Protein AF-A0A2D4PAH5-F1 (afdb_monomer_lite)

Foldseek 3Di:
DPDLPLQLEAFEFQEAEDVVVCVVVVHDGDVVRVVVSVVVCVVNVHDYQHYQRFEPVNRVVSVVRHPYYHDHADADPVVRDGDHHYDPVPPPPDDPDPPDDDDPDPPVPPPPPPPDDDDDDDDDDDDD

Structure (mmCIF, N/CA/C/O backbone):
data_AF-A0A2D4PAH5-F1
#
_entry.id   AF-A0A2D4PAH5-F1
#
loop_
_atom_site.group_PDB
_atom_site.id
_atom_site.type_symbol
_atom_site.label_atom_id
_atom_site.label_alt_id
_atom_site.label_comp_id
_atom_site.label_asym_id
_atom_site.label_entity_id
_atom_site.label_seq_id
_atom_site.pdbx_PDB_ins_code
_atom_site.Cartn_x
_atom_site.Cartn_y
_atom_site.Cartn_z
_atom_site.occupancy
_atom_site.B_iso_or_equiv
_atom_site.auth_seq_id
_atom_site.auth_comp_id
_atom_site.auth_asym_id
_atom_site.auth_atom_id
_atom_site.pdbx_PDB_model_num
ATOM 1 N N . ALA A 1 1 ? -4.911 18.142 21.471 1.00 36.69 1 ALA A N 1
ATOM 2 C CA . ALA A 1 1 ? -4.510 16.725 21.428 1.00 36.69 1 ALA A CA 1
ATOM 3 C C . ALA A 1 1 ? -5.600 15.978 20.677 1.00 36.69 1 ALA A C 1
ATOM 5 O O . ALA A 1 1 ? -6.671 15.781 21.236 1.00 36.69 1 ALA A O 1
ATOM 6 N N . TYR A 1 2 ? -5.398 15.703 19.388 1.00 44.34 2 TYR A N 1
ATOM 7 C CA . TYR A 1 2 ? -6.321 14.850 18.642 1.00 44.34 2 TYR A CA 1
ATOM 8 C C . TYR A 1 2 ? -6.101 13.425 19.143 1.00 44.34 2 TYR A C 1
ATOM 10 O O . TYR A 1 2 ? -4.960 12.982 19.246 1.00 44.34 2 TYR A O 1
ATOM 18 N N . GLY A 1 3 ? -7.175 12.792 19.611 1.00 45.00 3 GLY A N 1
ATOM 19 C CA . GLY A 1 3 ? -7.112 11.501 20.276 1.00 45.00 3 GLY A CA 1
ATOM 20 C C . GLY A 1 3 ? -6.498 10.466 19.349 1.00 45.00 3 GLY A C 1
ATOM 21 O O . GLY A 1 3 ? -7.008 10.238 18.258 1.00 45.00 3 GLY A O 1
ATOM 22 N N . ASN A 1 4 ? -5.414 9.841 19.795 1.00 56.28 4 ASN A N 1
ATOM 23 C CA . ASN A 1 4 ? -4.856 8.669 19.146 1.00 56.28 4 ASN A CA 1
ATOM 24 C C . ASN A 1 4 ? -5.742 7.469 19.507 1.00 56.28 4 ASN A C 1
ATOM 26 O O . ASN A 1 4 ? -5.345 6.602 20.286 1.00 56.28 4 ASN A O 1
ATOM 30 N N . SER A 1 5 ? -6.982 7.450 19.008 1.00 49.84 5 SER A N 1
ATOM 31 C CA . SER A 1 5 ? -7.665 6.177 18.824 1.00 49.84 5 SER A CA 1
ATOM 32 C C . SER A 1 5 ? -6.770 5.402 17.871 1.00 49.84 5 SER A C 1
ATOM 34 O O . SER A 1 5 ? -6.575 5.823 16.732 1.00 49.84 5 SER A O 1
ATOM 36 N N . SER A 1 6 ? -6.155 4.321 18.349 1.00 57.78 6 SER A N 1
ATOM 37 C CA . SER A 1 6 ? -5.471 3.358 17.491 1.00 57.78 6 SER A CA 1
ATOM 38 C C . SER A 1 6 ? -6.533 2.701 16.608 1.00 57.78 6 SER A C 1
ATOM 40 O O . SER A 1 6 ? -6.969 1.584 16.876 1.00 57.78 6 SER A O 1
ATOM 42 N N . SER A 1 7 ? -7.042 3.444 15.625 1.00 57.12 7 SER A N 1
ATOM 43 C CA . SER A 1 7 ? -7.897 2.890 14.588 1.00 57.12 7 SER A CA 1
ATOM 44 C C . SER A 1 7 ? -7.058 1.816 13.929 1.00 57.12 7 SER A C 1
ATOM 46 O O . SER A 1 7 ? -5.893 2.061 13.603 1.00 57.12 7 SER A O 1
ATOM 48 N N . THR A 1 8 ? -7.601 0.612 13.816 1.00 87.75 8 THR A N 1
ATOM 49 C CA . THR A 1 8 ? -6.885 -0.504 13.215 1.00 87.75 8 THR A CA 1
ATOM 50 C C . THR A 1 8 ? -6.696 -0.184 11.736 1.00 87.75 8 THR A C 1
ATOM 52 O O . THR A 1 8 ? -7.580 -0.368 10.905 1.00 87.75 8 THR A O 1
ATOM 55 N N . ALA A 1 9 ? -5.554 0.412 11.411 1.00 94.81 9 ALA A N 1
ATOM 56 C CA . ALA A 1 9 ? -5.232 0.843 10.067 1.00 94.81 9 ALA A CA 1
ATOM 57 C C . ALA A 1 9 ? -4.251 -0.132 9.421 1.00 94.81 9 ALA A C 1
ATOM 59 O O . ALA A 1 9 ? -3.289 -0.574 10.052 1.00 94.81 9 ALA A O 1
ATOM 60 N N . ALA A 1 10 ? -4.478 -0.438 8.148 1.00 97.12 10 ALA A N 1
ATOM 61 C CA . ALA A 1 10 ? -3.519 -1.133 7.304 1.00 97.12 10 ALA A CA 1
ATOM 62 C C . ALA A 1 10 ? -2.988 -0.163 6.245 1.00 97.12 10 ALA A C 1
ATOM 64 O O . ALA A 1 10 ? -3.759 0.392 5.462 1.00 97.12 10 ALA A O 1
ATOM 65 N N . VAL A 1 11 ? -1.670 0.028 6.207 1.00 98.25 11 VAL A N 1
ATOM 66 C CA . VAL A 1 11 ? -1.004 0.906 5.237 1.00 98.25 11 VAL A CA 1
ATOM 67 C C . VAL A 1 11 ? -0.065 0.069 4.378 1.00 98.25 11 VAL A C 1
ATOM 69 O O . VAL A 1 11 ? 0.817 -0.608 4.902 1.00 98.25 11 VAL A O 1
ATOM 72 N N . ILE A 1 12 ? -0.279 0.077 3.064 1.00 98.38 12 ILE A N 1
ATOM 73 C CA . ILE A 1 12 ? 0.475 -0.720 2.094 1.00 98.38 12 ILE A CA 1
ATOM 74 C C . ILE A 1 12 ? 1.104 0.225 1.072 1.00 98.38 12 ILE A C 1
ATOM 76 O O . ILE A 1 12 ? 0.390 1.027 0.472 1.00 98.38 12 ILE A O 1
ATOM 80 N N . GLY A 1 13 ? 2.410 0.106 0.835 1.00 97.88 13 GLY A N 1
ATOM 81 C CA . GLY A 1 13 ? 3.152 1.008 -0.050 1.00 97.88 13 GLY A CA 1
ATOM 82 C C . GLY A 1 13 ? 4.188 0.309 -0.915 1.00 97.88 13 GLY A C 1
ATOM 83 O O . GLY A 1 13 ? 4.894 -0.572 -0.441 1.00 97.88 13 GLY A O 1
ATOM 84 N N . ASN A 1 14 ? 4.300 0.707 -2.181 1.00 97.38 14 ASN A N 1
ATOM 85 C CA . ASN A 1 14 ? 5.349 0.280 -3.116 1.00 97.38 14 ASN A CA 1
ATOM 86 C C . ASN A 1 14 ? 5.761 -1.214 -2.997 1.00 97.38 14 ASN A C 1
ATOM 88 O O . ASN A 1 14 ? 6.910 -1.523 -2.661 1.00 97.38 14 ASN A O 1
ATOM 92 N N . PRO A 1 15 ? 4.847 -2.178 -3.223 1.00 96.94 15 PRO A N 1
ATOM 93 C CA . PRO A 1 15 ? 5.196 -3.592 -3.164 1.00 96.94 15 PRO A CA 1
ATOM 94 C C . PRO A 1 15 ? 6.281 -3.937 -4.187 1.00 96.94 15 PRO A C 1
ATOM 96 O O . PRO A 1 15 ? 6.238 -3.506 -5.341 1.00 96.94 15 PRO A O 1
ATOM 99 N N . LYS A 1 16 ? 7.268 -4.738 -3.779 1.00 95.56 16 LYS A N 1
ATOM 100 C CA . LYS A 1 16 ? 8.414 -5.063 -4.633 1.00 95.56 16 LYS A CA 1
ATOM 101 C C . LYS A 1 16 ? 8.030 -6.105 -5.674 1.00 95.56 16 LYS A C 1
ATOM 103 O O . LYS A 1 16 ? 7.678 -7.232 -5.331 1.00 95.56 16 LYS A O 1
ATOM 108 N N . LEU A 1 17 ? 8.188 -5.754 -6.946 1.00 94.00 17 LEU A N 1
ATOM 109 C CA . LEU A 1 17 ? 7.883 -6.634 -8.071 1.00 94.00 17 LEU A CA 1
ATOM 110 C C . LEU A 1 17 ? 9.153 -7.120 -8.783 1.00 94.00 17 LEU A C 1
ATOM 112 O O . LEU A 1 17 ? 10.158 -6.405 -8.813 1.00 94.00 17 LEU A O 1
ATOM 116 N N . PRO A 1 18 ? 9.128 -8.323 -9.386 1.00 93.38 18 PRO A N 1
ATOM 117 C CA . PRO A 1 18 ? 10.194 -8.774 -10.273 1.00 93.38 18 PRO A CA 1
ATOM 118 C C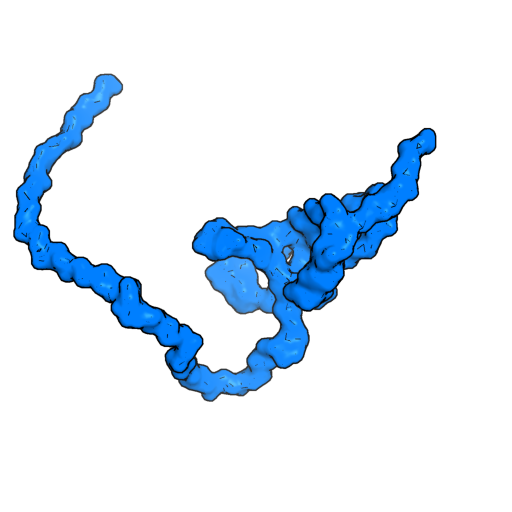 . PRO A 1 18 ? 10.309 -7.865 -11.502 1.00 93.38 18 PRO A C 1
ATOM 120 O O . PRO A 1 18 ? 9.290 -7.463 -12.066 1.00 93.38 18 PRO A O 1
ATOM 123 N N . SER A 1 19 ? 11.534 -7.621 -11.982 1.00 92.50 19 SER A N 1
ATOM 124 C CA . SER A 1 19 ? 11.782 -6.781 -13.166 1.00 92.50 19 SER A CA 1
ATOM 125 C C . SER A 1 19 ? 10.993 -7.243 -14.393 1.00 92.50 19 SER A C 1
ATOM 127 O O . SER A 1 19 ? 10.414 -6.424 -15.087 1.00 92.50 19 SER A O 1
ATOM 129 N N . SER A 1 20 ? 10.845 -8.557 -14.592 1.00 92.25 20 SER A N 1
ATOM 130 C CA . SER A 1 20 ? 10.062 -9.109 -15.705 1.00 92.25 20 SER A CA 1
ATOM 131 C C . SER A 1 20 ? 8.582 -8.709 -15.686 1.00 92.25 20 SER A C 1
ATOM 133 O O . SER A 1 20 ? 7.964 -8.596 -16.744 1.00 92.25 20 SER A O 1
ATOM 135 N N . VAL A 1 21 ? 7.996 -8.506 -14.501 1.00 91.06 21 VAL A N 1
ATOM 136 C CA . VAL A 1 21 ? 6.625 -7.999 -14.355 1.00 91.06 21 VAL A CA 1
ATOM 137 C C . VAL A 1 21 ? 6.607 -6.502 -14.644 1.00 91.06 21 VAL A C 1
ATOM 139 O O . VAL A 1 21 ? 5.771 -6.060 -15.424 1.00 91.06 21 VAL A O 1
ATOM 142 N N . MET A 1 22 ? 7.552 -5.747 -14.081 1.00 92.94 22 MET A N 1
ATOM 143 C CA . MET A 1 22 ? 7.673 -4.303 -14.319 1.00 92.94 22 MET A CA 1
ATOM 144 C C . MET A 1 22 ? 7.791 -3.992 -15.814 1.00 92.94 22 MET A C 1
ATOM 146 O O . MET A 1 22 ? 7.003 -3.210 -16.337 1.00 92.94 22 MET A O 1
ATOM 150 N N . ASP A 1 23 ? 8.675 -4.695 -16.524 1.00 93.38 23 ASP A N 1
ATOM 151 C CA . ASP A 1 23 ? 8.901 -4.517 -17.960 1.00 93.38 23 ASP A CA 1
ATOM 152 C C . ASP A 1 23 ? 7.657 -4.879 -18.782 1.00 93.38 23 ASP A C 1
ATOM 154 O O . ASP A 1 23 ? 7.262 -4.145 -19.686 1.00 93.38 23 ASP A O 1
ATOM 158 N N . ARG A 1 24 ? 6.991 -5.996 -18.454 1.00 92.50 24 ARG A N 1
ATOM 159 C CA . ARG A 1 24 ? 5.799 -6.467 -19.180 1.00 92.50 24 ARG A CA 1
ATOM 160 C C . ARG A 1 24 ? 4.637 -5.478 -19.114 1.00 92.50 24 ARG A C 1
ATOM 162 O O . ARG A 1 24 ? 3.873 -5.384 -20.073 1.00 92.50 24 ARG A O 1
ATOM 169 N N . TRP A 1 25 ? 4.481 -4.801 -17.982 1.00 90.88 25 TRP A N 1
ATOM 170 C CA . TRP A 1 25 ? 3.422 -3.816 -17.757 1.00 90.88 25 TRP A CA 1
ATOM 171 C C . TRP A 1 25 ? 3.899 -2.373 -17.967 1.00 90.88 25 TRP A C 1
ATOM 173 O O . TRP A 1 25 ? 3.111 -1.451 -17.774 1.00 90.88 25 TRP A O 1
ATOM 183 N N . LEU A 1 26 ? 5.155 -2.182 -18.397 1.00 93.38 26 LEU A N 1
ATOM 184 C CA . LEU A 1 26 ? 5.810 -0.881 -18.574 1.00 93.38 26 LEU A CA 1
ATOM 185 C C . LEU A 1 26 ? 5.718 0.004 -17.319 1.00 93.38 26 LEU A C 1
ATOM 187 O O . LEU A 1 26 ? 5.602 1.227 -17.403 1.00 93.38 26 LEU A O 1
ATOM 191 N N . TRP A 1 27 ? 5.750 -0.620 -16.142 1.00 92.69 27 TRP A N 1
ATOM 192 C CA . TRP A 1 27 ? 5.743 0.080 -14.866 1.00 92.69 27 TRP A CA 1
ATOM 193 C C . TRP A 1 27 ? 7.158 0.473 -14.455 1.00 92.69 27 TRP A C 1
ATOM 195 O O . TRP A 1 27 ? 8.107 -0.295 -14.596 1.00 92.69 27 TRP A O 1
ATOM 205 N N . GLY A 1 28 ? 7.282 1.679 -13.902 1.00 91.25 28 GLY A N 1
ATOM 206 C CA . GLY A 1 28 ? 8.497 2.159 -13.252 1.00 91.25 28 GLY A CA 1
ATOM 207 C C . GLY A 1 28 ? 8.458 1.958 -11.732 1.00 91.25 28 GLY A C 1
ATOM 208 O O . GLY A 1 28 ? 7.380 1.733 -11.166 1.00 91.25 28 GLY A O 1
ATOM 209 N N . PRO A 1 29 ? 9.619 2.043 -11.054 1.00 88.12 29 PRO A N 1
ATOM 210 C CA . PRO A 1 29 ? 9.659 2.094 -9.595 1.00 88.12 29 PRO A CA 1
ATOM 211 C C . PRO A 1 29 ? 8.818 3.271 -9.085 1.00 88.12 29 PRO A C 1
ATOM 213 O O . PRO A 1 29 ? 8.765 4.319 -9.727 1.00 88.12 29 PRO A O 1
ATOM 216 N N . MET A 1 30 ? 8.184 3.106 -7.923 1.00 94.12 30 MET A N 1
ATOM 217 C CA . MET A 1 30 ? 7.288 4.111 -7.350 1.00 94.12 30 MET A CA 1
ATOM 218 C C . MET A 1 30 ? 7.746 4.515 -5.935 1.00 94.12 30 MET A C 1
ATOM 220 O O . MET A 1 30 ? 7.057 4.222 -4.960 1.00 94.12 30 MET A O 1
ATOM 224 N N . PRO A 1 31 ? 8.923 5.163 -5.795 1.00 95.50 31 PRO A N 1
ATOM 225 C CA . PRO A 1 31 ? 9.496 5.494 -4.486 1.00 95.50 31 PRO A CA 1
ATOM 226 C C . PRO A 1 31 ? 8.612 6.453 -3.680 1.00 95.50 31 PRO A C 1
ATOM 228 O O . PRO A 1 31 ? 8.481 6.293 -2.473 1.00 95.50 31 PRO A O 1
ATOM 231 N N . SER A 1 32 ? 7.920 7.379 -4.350 1.00 97.69 32 SER A N 1
ATOM 232 C CA . SER A 1 32 ? 6.989 8.310 -3.704 1.00 97.69 32 SER A CA 1
ATOM 233 C C . SER A 1 32 ? 5.842 7.603 -2.976 1.00 97.69 32 SER A C 1
ATOM 235 O O . SER A 1 32 ? 5.360 8.098 -1.966 1.00 97.69 32 SER A O 1
ATOM 237 N N . ALA A 1 33 ? 5.416 6.431 -3.455 1.00 97.69 33 ALA A N 1
ATOM 238 C CA . ALA A 1 33 ? 4.384 5.643 -2.787 1.00 97.69 33 ALA A CA 1
ATOM 239 C C . ALA A 1 33 ? 4.905 4.939 -1.527 1.00 97.69 33 ALA A C 1
ATOM 241 O O . ALA A 1 33 ? 4.148 4.680 -0.595 1.00 97.69 33 ALA A O 1
ATOM 242 N N . GLU A 1 34 ? 6.200 4.622 -1.488 1.00 97.25 34 GLU A N 1
ATOM 243 C CA . GLU A 1 34 ? 6.842 4.120 -0.276 1.00 97.25 34 GLU A CA 1
ATOM 244 C C . GLU A 1 34 ? 6.947 5.230 0.775 1.00 97.25 34 GLU A C 1
ATOM 246 O O . GLU A 1 34 ? 6.592 5.018 1.932 1.00 97.25 34 GLU A O 1
ATOM 251 N N . GLU A 1 35 ? 7.359 6.429 0.354 1.00 98.25 35 GLU A N 1
ATOM 252 C CA . GLU A 1 35 ? 7.416 7.626 1.202 1.00 98.25 35 GLU A CA 1
ATOM 253 C C . GLU A 1 35 ? 6.035 7.989 1.773 1.00 98.25 35 GLU A C 1
ATOM 255 O O . GLU A 1 35 ? 5.908 8.221 2.977 1.00 98.25 35 GLU A O 1
ATOM 260 N N . GLU A 1 36 ? 4.989 7.974 0.939 1.00 98.38 36 GLU A N 1
ATOM 261 C CA . GLU A 1 36 ? 3.603 8.198 1.366 1.00 98.38 36 GLU A CA 1
ATOM 262 C C . GLU A 1 36 ? 3.156 7.163 2.401 1.00 98.38 36 GLU A C 1
ATOM 264 O O . GLU A 1 36 ? 2.633 7.531 3.453 1.00 98.38 36 GLU A O 1
ATOM 269 N N . ALA A 1 37 ? 3.407 5.875 2.150 1.00 98.00 37 ALA A N 1
ATOM 270 C CA . ALA A 1 37 ? 3.032 4.818 3.081 1.00 98.00 37 ALA A CA 1
ATOM 271 C C . ALA A 1 37 ? 3.711 4.984 4.446 1.00 98.00 37 ALA A C 1
ATOM 273 O O . ALA A 1 37 ? 3.052 4.818 5.473 1.00 98.00 37 ALA A O 1
ATOM 274 N N . TYR A 1 38 ? 4.989 5.368 4.486 1.00 98.12 38 TYR A N 1
ATOM 275 C CA . TYR A 1 38 ? 5.656 5.665 5.753 1.00 98.12 38 TYR A CA 1
ATOM 276 C C . TYR A 1 38 ? 5.024 6.862 6.468 1.00 98.12 38 TYR A C 1
ATOM 278 O O . TYR A 1 38 ? 4.652 6.727 7.636 1.00 98.12 38 TYR A O 1
ATOM 286 N N . ALA A 1 39 ? 4.812 7.982 5.774 1.00 98.25 39 ALA A N 1
ATOM 287 C CA . ALA A 1 39 ? 4.215 9.181 6.365 1.00 98.25 39 ALA A CA 1
ATOM 288 C C . ALA A 1 39 ? 2.797 8.929 6.913 1.00 98.25 39 ALA A C 1
ATOM 290 O O . ALA A 1 39 ? 2.459 9.348 8.021 1.00 98.25 39 ALA A O 1
ATOM 291 N N . VAL A 1 40 ? 1.965 8.202 6.163 1.00 97.62 40 VAL A N 1
ATOM 292 C CA . VAL A 1 40 ? 0.605 7.837 6.586 1.00 97.62 40 VAL A CA 1
ATOM 293 C C . VAL A 1 40 ? 0.639 6.852 7.755 1.00 97.62 40 VAL A C 1
ATOM 295 O O . VAL A 1 40 ? -0.150 6.983 8.690 1.00 97.62 40 VAL A O 1
ATOM 298 N N . SER A 1 41 ? 1.555 5.881 7.743 1.00 95.75 41 SER A N 1
ATOM 299 C CA . SER A 1 41 ? 1.673 4.906 8.832 1.00 95.75 41 SER A CA 1
ATOM 300 C C . SER A 1 41 ? 2.098 5.545 10.155 1.00 95.75 41 SER A C 1
ATOM 302 O O . SER A 1 41 ? 1.538 5.195 11.195 1.00 95.75 41 SER A O 1
ATOM 304 N N . GLU A 1 42 ? 2.991 6.540 10.109 1.00 95.81 42 GLU A N 1
ATOM 305 C CA . GLU A 1 42 ? 3.394 7.339 11.270 1.00 95.81 42 GLU A CA 1
ATOM 306 C C . GLU A 1 42 ? 2.201 8.109 11.846 1.00 95.81 42 GLU A C 1
ATOM 308 O O . GLU A 1 42 ? 1.950 8.053 13.050 1.00 95.81 42 GLU A O 1
ATOM 313 N N . LEU A 1 43 ? 1.405 8.752 10.983 1.00 95.00 43 LEU A N 1
ATOM 314 C CA . LEU A 1 43 ? 0.204 9.484 11.390 1.00 95.00 43 LEU A CA 1
ATOM 315 C C . LEU A 1 43 ? -0.849 8.578 12.046 1.00 95.00 43 LEU A C 1
ATOM 317 O O . LEU A 1 43 ? -1.539 9.001 12.972 1.00 95.00 43 LEU A O 1
ATOM 321 N N . LEU A 1 44 ? -0.985 7.345 11.559 1.00 93.81 44 LEU A N 1
ATOM 322 C CA . LEU A 1 44 ? -1.959 6.369 12.054 1.00 93.81 44 LEU A CA 1
ATOM 323 C C . LEU A 1 44 ? -1.414 5.499 13.200 1.00 93.81 44 LEU A C 1
ATOM 325 O O . LEU A 1 44 ? -2.157 4.691 13.755 1.00 93.81 44 LEU A O 1
ATOM 329 N N . GLY A 1 45 ? -0.135 5.647 13.561 1.00 92.75 45 GLY A N 1
ATOM 330 C CA . GLY A 1 45 ? 0.517 4.852 14.602 1.00 92.75 45 GLY A CA 1
ATOM 331 C C . GLY A 1 45 ? 0.552 3.3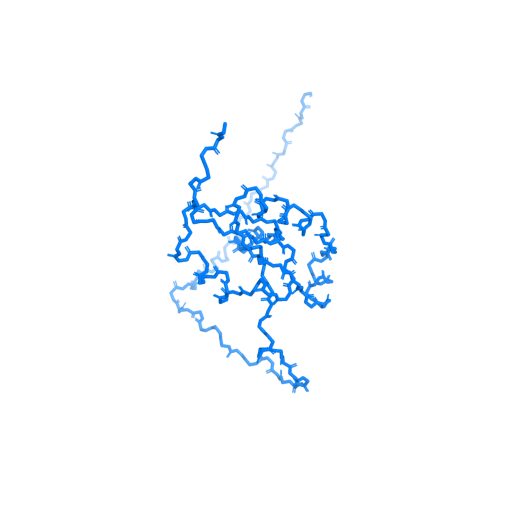50 14.293 1.00 92.75 45 GLY A C 1
ATOM 332 O O . GLY A 1 45 ? 0.410 2.535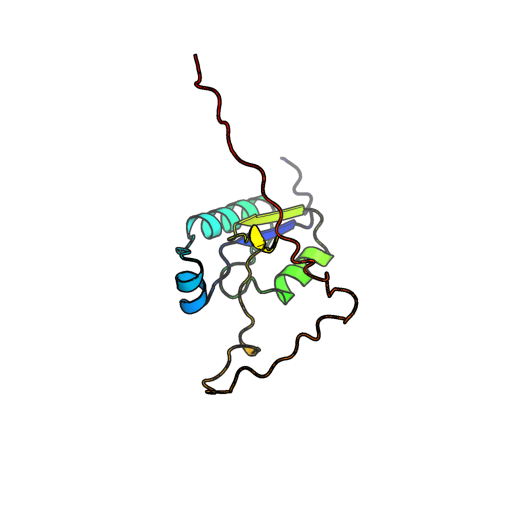 15.205 1.00 92.75 45 GLY A O 1
ATOM 333 N N . CYS A 1 46 ? 0.700 2.976 13.020 1.00 93.12 46 CYS A N 1
ATOM 334 C CA . CYS A 1 46 ? 0.728 1.586 12.559 1.00 93.12 46 CYS A CA 1
ATOM 335 C C . CYS A 1 46 ? 2.007 1.283 11.766 1.00 93.12 46 CYS A C 1
ATOM 337 O O . CYS A 1 46 ? 2.755 2.183 11.398 1.00 93.12 46 CYS A O 1
ATOM 339 N N . GLN A 1 47 ? 2.269 0.002 11.506 1.00 94.94 47 GLN A N 1
ATOM 340 C CA . GLN A 1 47 ? 3.406 -0.415 10.687 1.00 94.94 47 GLN A CA 1
ATOM 341 C C . GLN A 1 47 ? 2.999 -0.478 9.211 1.00 94.94 47 GLN A C 1
ATOM 343 O O . GLN A 1 47 ? 2.064 -1.199 8.859 1.00 94.94 47 GLN A O 1
ATOM 348 N N . ALA A 1 48 ? 3.733 0.217 8.339 1.00 97.12 48 ALA A N 1
ATOM 349 C CA . ALA A 1 48 ? 3.554 0.089 6.896 1.00 97.12 48 ALA A CA 1
ATOM 350 C C . ALA A 1 48 ? 4.044 -1.277 6.377 1.00 97.12 48 ALA A C 1
ATOM 352 O O . ALA A 1 48 ? 5.122 -1.757 6.739 1.00 97.12 48 ALA A O 1
ATOM 353 N N . LEU A 1 49 ? 3.277 -1.881 5.469 1.00 97.56 49 LEU A N 1
ATOM 354 C CA . LEU A 1 49 ? 3.683 -3.035 4.671 1.00 97.56 49 LEU A CA 1
ATOM 355 C C . LEU A 1 49 ? 4.244 -2.535 3.339 1.00 97.56 49 LEU A C 1
ATOM 357 O O . LEU A 1 49 ? 3.485 -2.117 2.464 1.00 97.56 49 LEU A O 1
ATOM 361 N N . VAL A 1 50 ? 5.567 -2.590 3.174 1.00 97.69 50 VAL A N 1
ATOM 362 C CA . VAL A 1 50 ? 6.235 -2.099 1.960 1.00 97.69 50 VAL A CA 1
ATOM 363 C C . VAL A 1 50 ? 7.207 -3.098 1.346 1.00 97.69 50 VAL A C 1
ATOM 365 O O . VAL A 1 50 ? 7.613 -4.081 1.977 1.00 97.69 50 VAL A O 1
ATOM 368 N N . GLY A 1 51 ? 7.585 -2.863 0.088 1.00 95.94 51 GLY A N 1
ATOM 369 C CA . GLY A 1 51 ? 8.598 -3.654 -0.601 1.00 95.94 51 GLY A CA 1
ATOM 370 C C . GLY A 1 51 ? 8.247 -5.143 -0.631 1.00 95.94 51 GLY A C 1
ATOM 371 O O . GLY A 1 51 ? 7.130 -5.522 -0.978 1.00 95.94 51 GLY A O 1
ATOM 372 N N . SER A 1 52 ? 9.200 -6.011 -0.278 1.00 96.06 52 SER A N 1
ATOM 373 C CA . SER A 1 52 ? 8.987 -7.469 -0.273 1.00 96.06 52 SER A CA 1
ATOM 374 C C . SER A 1 52 ? 8.024 -7.958 0.814 1.00 96.06 52 SER A C 1
ATOM 376 O O . SER A 1 52 ? 7.585 -9.100 0.741 1.00 96.06 52 SER A O 1
ATOM 378 N N . ALA A 1 53 ? 7.728 -7.144 1.833 1.00 95.81 53 ALA A N 1
ATOM 379 C CA . ALA A 1 53 ? 6.841 -7.532 2.930 1.00 95.81 53 ALA A CA 1
ATOM 380 C C . ALA A 1 53 ? 5.356 -7.341 2.587 1.00 95.81 53 ALA A C 1
ATOM 382 O O . ALA A 1 53 ? 4.498 -7.916 3.254 1.00 95.81 53 ALA A O 1
ATOM 383 N N . ALA A 1 54 ? 5.042 -6.563 1.547 1.00 96.81 54 ALA A N 1
ATOM 384 C CA . ALA A 1 54 ? 3.685 -6.298 1.076 1.00 96.81 54 ALA A CA 1
ATOM 385 C C . ALA A 1 54 ? 3.138 -7.445 0.204 1.00 96.81 54 ALA A C 1
ATOM 387 O O . ALA A 1 54 ? 2.737 -7.231 -0.943 1.00 96.81 54 ALA A O 1
ATOM 388 N N . THR A 1 55 ? 3.178 -8.675 0.719 1.00 97.44 55 THR A N 1
ATOM 389 C CA . THR A 1 55 ? 2.663 -9.862 0.028 1.00 97.44 55 THR A CA 1
ATOM 390 C C . THR A 1 55 ? 1.159 -10.012 0.224 1.00 97.44 55 THR A C 1
ATOM 392 O O . THR A 1 55 ? 0.546 -9.355 1.065 1.00 97.44 55 THR A O 1
ATOM 395 N N . LYS A 1 56 ? 0.529 -10.891 -0.560 1.00 96.94 56 LYS A N 1
ATOM 396 C CA . LYS A 1 56 ? -0.909 -11.151 -0.438 1.00 96.94 56 LYS A CA 1
ATOM 397 C C . LYS A 1 56 ? -1.284 -11.592 0.977 1.00 96.94 56 LYS A C 1
ATOM 399 O O . LYS A 1 56 ? -2.285 -11.133 1.507 1.00 96.94 56 LYS A O 1
ATOM 404 N N . GLU A 1 57 ? -0.507 -12.468 1.587 1.00 96.25 57 GLU A N 1
ATOM 405 C CA . GLU A 1 57 ? -0.815 -13.100 2.869 1.00 96.25 57 GLU A CA 1
ATOM 406 C C . GLU A 1 57 ? -0.704 -12.096 4.012 1.00 96.25 57 GLU A C 1
ATOM 408 O O . GLU A 1 57 ? -1.613 -12.013 4.838 1.00 96.25 57 GLU A O 1
ATOM 413 N N . THR A 1 58 ? 0.359 -11.288 4.032 1.00 95.62 58 THR A N 1
ATOM 414 C CA . THR A 1 58 ? 0.542 -10.247 5.053 1.00 95.62 58 THR A CA 1
ATOM 415 C C . THR A 1 58 ? -0.517 -9.159 4.921 1.00 95.62 58 THR A C 1
ATOM 417 O O . THR A 1 58 ? -1.117 -8.763 5.921 1.00 95.62 58 THR A O 1
ATOM 420 N N . VAL A 1 59 ? -0.817 -8.732 3.691 1.00 97.31 59 VAL A N 1
ATOM 421 C CA . VAL A 1 59 ? -1.849 -7.728 3.418 1.00 97.31 59 VAL A CA 1
ATOM 422 C C . VAL A 1 59 ? -3.230 -8.256 3.792 1.00 97.31 59 VAL A C 1
ATOM 424 O O . VAL A 1 59 ? -3.951 -7.587 4.521 1.00 97.31 59 VAL A O 1
ATOM 427 N N . MET A 1 60 ? -3.603 -9.469 3.380 1.00 96.94 60 MET A N 1
ATOM 428 C CA . MET A 1 60 ? -4.896 -10.061 3.752 1.00 96.94 60 MET A CA 1
ATOM 429 C C . MET A 1 60 ? -5.026 -10.240 5.269 1.00 96.94 60 MET A C 1
ATOM 431 O O . MET A 1 60 ? -6.092 -9.975 5.821 1.00 96.94 60 MET A O 1
ATOM 435 N N . SER A 1 61 ? -3.947 -10.629 5.956 1.00 95.88 61 SER A N 1
ATOM 436 C CA . SER A 1 61 ? -3.937 -10.731 7.418 1.00 95.88 61 SER A CA 1
ATOM 437 C C . SER A 1 61 ? -4.148 -9.377 8.096 1.00 95.88 61 SER A C 1
ATOM 439 O O . SER A 1 61 ? -4.883 -9.309 9.078 1.00 95.88 61 SER A O 1
ATOM 441 N N . ALA A 1 62 ? -3.523 -8.308 7.596 1.00 94.62 62 ALA A N 1
ATOM 442 C CA . ALA A 1 62 ? -3.718 -6.959 8.125 1.00 94.62 62 ALA A CA 1
ATOM 443 C C . ALA A 1 62 ? -5.153 -6.468 7.882 1.00 94.62 62 ALA A C 1
ATOM 445 O O . ALA A 1 62 ? -5.797 -5.943 8.788 1.00 94.62 62 ALA A O 1
ATOM 446 N N . LEU A 1 63 ? -5.685 -6.710 6.682 1.00 95.88 63 LEU A N 1
ATOM 447 C CA . LEU A 1 63 ? -7.035 -6.303 6.293 1.00 95.88 63 LEU A CA 1
ATOM 448 C C . LEU A 1 63 ? -8.136 -6.980 7.110 1.00 95.88 63 LEU A C 1
ATOM 450 O O . LEU A 1 63 ? -9.175 -6.371 7.329 1.00 95.88 63 LEU A O 1
ATOM 454 N N . ALA A 1 64 ? -7.915 -8.204 7.593 1.00 95.38 64 ALA A N 1
ATOM 455 C CA . ALA A 1 64 ? -8.900 -8.927 8.399 1.00 95.38 64 ALA A CA 1
ATOM 456 C C . ALA A 1 64 ? -9.278 -8.209 9.707 1.00 95.38 64 ALA A C 1
ATOM 458 O O . ALA A 1 64 ? -10.335 -8.489 10.266 1.00 95.38 64 ALA A O 1
ATOM 459 N N . GLN A 1 65 ? -8.412 -7.322 10.204 1.00 90.56 65 GLN A N 1
ATOM 460 C CA . GLN A 1 65 ? -8.627 -6.556 11.434 1.00 90.56 65 GLN A CA 1
ATOM 461 C C . GLN A 1 65 ? -8.725 -5.046 11.179 1.00 90.56 65 GLN A C 1
ATOM 463 O O . GLN A 1 65 ? -8.949 -4.289 12.121 1.00 90.56 65 GLN A O 1
ATOM 468 N N . ALA A 1 66 ? -8.520 -4.596 9.937 1.00 95.06 66 ALA A N 1
ATOM 469 C CA . ALA A 1 66 ? -8.425 -3.182 9.615 1.00 95.06 66 ALA A CA 1
ATOM 470 C C . ALA A 1 66 ? -9.806 -2.544 9.422 1.00 95.06 66 ALA A C 1
ATOM 472 O O . ALA A 1 66 ? -10.632 -3.026 8.650 1.00 95.06 66 ALA A O 1
ATOM 473 N N . GLU A 1 67 ? -10.023 -1.413 10.079 1.00 94.81 67 GLU A N 1
ATOM 474 C CA . GLU A 1 67 ? -11.174 -0.529 9.882 1.00 94.81 67 GLU A CA 1
ATOM 475 C C . GLU A 1 67 ? -10.882 0.559 8.841 1.00 94.81 67 GLU A C 1
ATOM 477 O O . GLU A 1 67 ? -11.794 1.091 8.208 1.00 94.81 67 GLU A O 1
ATOM 482 N N . CYS A 1 68 ? -9.602 0.885 8.645 1.00 94.44 68 CYS A N 1
ATOM 483 C CA . CYS A 1 68 ? -9.137 1.857 7.665 1.00 94.44 68 CYS A CA 1
ATOM 484 C C . CYS A 1 68 ? -7.981 1.273 6.857 1.00 94.44 68 CYS A C 1
ATOM 486 O O . CYS A 1 68 ? -7.099 0.606 7.398 1.00 94.44 68 CYS A O 1
ATOM 488 N N . VAL A 1 69 ? -7.974 1.523 5.550 1.00 97.06 69 VAL A N 1
ATOM 489 C CA . VAL A 1 69 ? -6.964 0.964 4.656 1.00 97.06 69 VAL A CA 1
ATOM 490 C C . VAL A 1 69 ? -6.458 2.033 3.709 1.00 97.06 69 VAL A C 1
ATOM 492 O O . VAL A 1 69 ? -7.244 2.701 3.039 1.00 97.06 69 VAL A O 1
ATOM 495 N N . HIS A 1 70 ? -5.138 2.150 3.625 1.00 98.00 70 HIS A N 1
ATOM 496 C CA . HIS A 1 70 ? -4.462 3.010 2.672 1.00 98.00 70 HIS A CA 1
ATOM 497 C C . HIS A 1 70 ? -3.564 2.177 1.752 1.00 98.00 70 HIS A C 1
ATOM 499 O O . HIS A 1 70 ? -2.728 1.400 2.216 1.00 98.00 70 HIS A O 1
ATOM 505 N N . PHE A 1 71 ? -3.738 2.359 0.443 1.00 98.19 71 PHE A N 1
ATOM 506 C CA . PHE A 1 71 ? -2.939 1.711 -0.592 1.00 98.19 71 PHE A CA 1
ATOM 507 C C . PHE A 1 71 ? -2.216 2.754 -1.437 1.00 98.19 71 PHE A C 1
ATOM 509 O O . PHE A 1 71 ? -2.851 3.493 -2.186 1.00 98.19 71 PHE A O 1
ATOM 516 N N . ALA A 1 72 ? -0.890 2.710 -1.396 1.00 97.88 72 ALA A N 1
ATOM 517 C CA . ALA A 1 72 ? 0.009 3.415 -2.295 1.00 97.88 72 ALA A CA 1
ATOM 518 C C . ALA A 1 72 ? 0.740 2.368 -3.163 1.00 97.88 72 ALA A C 1
ATOM 520 O O . ALA A 1 72 ? 1.885 1.988 -2.922 1.00 97.88 72 ALA A O 1
ATOM 521 N N . THR A 1 73 ? 0.041 1.793 -4.144 1.00 96.75 73 THR A N 1
ATOM 522 C CA . THR A 1 73 ? 0.563 0.717 -5.010 1.00 96.75 73 THR A CA 1
ATOM 523 C C . THR A 1 73 ? 0.082 0.869 -6.455 1.00 96.75 73 THR A C 1
ATOM 525 O O . THR A 1 73 ? -0.854 1.615 -6.738 1.00 96.75 73 THR A O 1
ATOM 528 N N . HIS A 1 74 ? 0.719 0.145 -7.376 1.00 96.25 74 HIS A N 1
ATOM 529 C CA . HIS A 1 74 ? 0.235 -0.004 -8.745 1.00 96.25 74 HIS A CA 1
ATOM 530 C C . HIS A 1 74 ? -1.124 -0.713 -8.774 1.00 96.25 74 HIS A C 1
ATOM 532 O O . HIS A 1 74 ? -1.405 -1.615 -7.978 1.00 96.25 74 HIS A O 1
ATOM 538 N N . ILE A 1 75 ? -1.954 -0.332 -9.746 1.00 94.56 75 ILE A N 1
ATOM 539 C CA . ILE A 1 75 ? -3.284 -0.905 -9.971 1.00 94.56 75 ILE A CA 1
ATOM 540 C C . ILE A 1 75 ? -3.444 -1.379 -11.414 1.00 94.56 75 ILE A C 1
ATOM 542 O O . ILE A 1 75 ? -3.061 -0.697 -12.365 1.00 94.56 75 ILE A O 1
ATOM 546 N N . SER A 1 76 ? -4.051 -2.5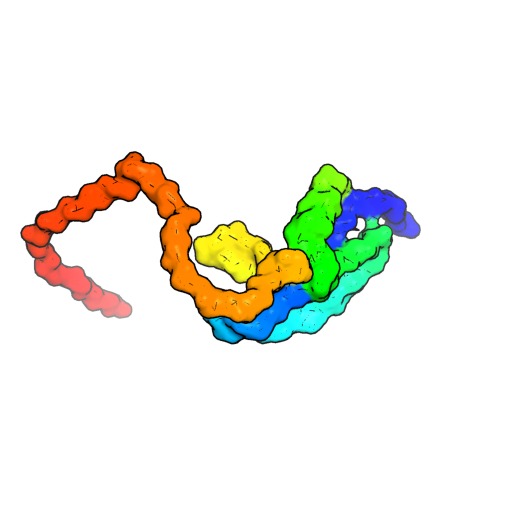52 -11.590 1.00 91.56 76 SER A N 1
ATOM 547 C CA . SER A 1 76 ? -4.451 -3.061 -12.900 1.00 91.56 76 SER A CA 1
ATOM 548 C C . SER A 1 76 ? -5.936 -2.824 -13.111 1.00 91.56 76 SER A C 1
ATOM 550 O O . SER A 1 76 ? -6.778 -3.509 -12.537 1.00 91.56 76 SER A O 1
ATOM 552 N N . TRP A 1 77 ? -6.260 -1.879 -13.987 1.00 90.44 77 TRP A N 1
ATOM 553 C CA . TRP A 1 77 ? -7.642 -1.540 -14.323 1.00 90.44 77 TRP A CA 1
ATOM 554 C C . TRP A 1 77 ? -8.317 -2.655 -15.119 1.00 90.44 77 TRP A C 1
ATOM 556 O O . TRP A 1 77 ? -9.476 -2.974 -14.886 1.00 90.44 77 TRP A O 1
ATOM 566 N N . LYS A 1 78 ? -7.562 -3.314 -16.008 1.00 90.25 78 LYS A N 1
ATOM 567 C CA . LYS A 1 78 ? -8.055 -4.447 -16.803 1.00 90.25 78 LYS A CA 1
ATOM 568 C C . LYS A 1 78 ? -8.485 -5.629 -15.931 1.00 90.25 78 LYS A C 1
ATOM 570 O O . LYS A 1 78 ? -9.411 -6.343 -16.295 1.00 90.25 78 LYS A O 1
ATOM 575 N N . LEU A 1 79 ? -7.786 -5.853 -14.820 1.00 90.81 79 LEU A N 1
ATOM 576 C CA . LEU A 1 79 ? -8.050 -6.963 -13.902 1.00 90.81 79 LEU A CA 1
ATOM 577 C C . LEU A 1 79 ? -8.822 -6.531 -12.648 1.00 90.81 79 LEU A C 1
ATOM 579 O O . LEU A 1 79 ? -9.104 -7.382 -11.813 1.00 90.81 79 LEU A O 1
ATOM 583 N N . ALA A 1 80 ? -9.122 -5.233 -12.502 1.00 94.94 80 ALA A N 1
ATOM 584 C CA . ALA A 1 80 ? -9.640 -4.630 -11.273 1.00 94.94 80 ALA A CA 1
ATOM 585 C C . ALA A 1 80 ? -8.864 -5.090 -10.019 1.00 94.94 80 ALA A C 1
ATOM 587 O O . ALA A 1 80 ? -9.449 -5.525 -9.029 1.00 94.94 80 ALA A O 1
ATOM 588 N N . ALA A 1 81 ? -7.529 -5.041 -10.086 1.00 94.81 81 ALA A N 1
ATOM 589 C CA . ALA A 1 81 ? -6.654 -5.656 -9.091 1.00 94.81 81 ALA A CA 1
ATOM 590 C C . ALA A 1 81 ? -5.605 -4.688 -8.534 1.00 94.81 81 ALA A C 1
ATOM 592 O O . ALA A 1 81 ? -4.995 -3.913 -9.274 1.00 94.81 81 ALA A O 1
ATOM 593 N N . LEU A 1 82 ? -5.354 -4.807 -7.229 1.00 96.31 82 LEU A N 1
ATOM 594 C CA . LEU A 1 82 ? -4.195 -4.227 -6.555 1.00 96.31 82 LEU A CA 1
ATOM 595 C C . LEU A 1 82 ? -2.974 -5.113 -6.799 1.00 96.31 82 LEU A C 1
ATOM 597 O O . LEU A 1 82 ? -3.066 -6.343 -6.758 1.00 96.31 82 LEU A O 1
ATOM 601 N N . VAL A 1 83 ? -1.826 -4.491 -7.039 1.00 95.94 83 VAL A N 1
ATOM 602 C CA . VAL A 1 83 ? -0.576 -5.207 -7.279 1.00 95.94 83 VAL A CA 1
ATOM 603 C C . VAL A 1 83 ? 0.191 -5.328 -5.966 1.00 95.94 83 VAL A C 1
ATOM 605 O O . VAL A 1 83 ? 0.382 -4.333 -5.273 1.00 95.94 83 VAL A O 1
ATOM 608 N N . LEU A 1 84 ? 0.617 -6.545 -5.622 1.00 97.00 84 LEU A N 1
ATOM 609 C CA . LEU A 1 84 ? 1.317 -6.879 -4.377 1.00 97.00 84 LEU A CA 1
ATOM 610 C C . LEU A 1 84 ? 2.611 -7.644 -4.666 1.00 97.00 84 LEU A C 1
ATOM 612 O O . LEU A 1 84 ? 2.795 -8.186 -5.760 1.00 97.00 84 LEU A O 1
ATOM 616 N N . ALA A 1 85 ? 3.499 -7.706 -3.677 1.00 96.56 85 ALA A N 1
ATOM 617 C CA . ALA A 1 85 ? 4.744 -8.446 -3.790 1.00 96.56 85 ALA A CA 1
ATOM 618 C C . ALA A 1 85 ? 4.457 -9.956 -3.895 1.00 96.56 85 ALA A C 1
ATOM 620 O O . ALA A 1 85 ? 3.576 -10.475 -3.201 1.00 96.56 85 ALA A O 1
ATOM 621 N N . PRO A 1 86 ? 5.180 -10.691 -4.755 1.00 95.00 86 PRO A N 1
ATOM 622 C CA . PRO A 1 86 ? 5.064 -12.138 -4.808 1.00 95.00 86 PRO A CA 1
ATOM 623 C C . PRO A 1 86 ? 5.677 -12.767 -3.554 1.00 95.00 86 PRO A C 1
ATOM 625 O O . PRO A 1 86 ? 6.665 -12.270 -3.013 1.00 95.00 86 PRO A O 1
ATOM 628 N N . ASN A 1 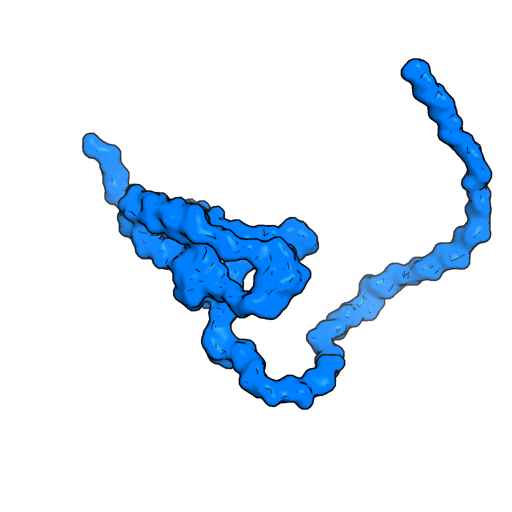87 ? 5.154 -13.920 -3.142 1.00 88.81 87 ASN A N 1
ATOM 629 C CA . ASN A 1 87 ? 5.807 -14.711 -2.107 1.00 88.81 87 ASN A CA 1
ATOM 630 C C . ASN A 1 87 ? 7.125 -15.301 -2.597 1.00 88.81 87 ASN A C 1
ATOM 632 O O . ASN A 1 87 ? 7.200 -15.872 -3.689 1.00 88.81 87 ASN A O 1
ATOM 636 N N . ALA A 1 88 ? 8.141 -15.240 -1.737 1.00 71.50 88 ALA A N 1
ATOM 637 C CA . ALA A 1 88 ? 9.456 -15.812 -2.006 1.00 71.50 88 ALA A CA 1
ATOM 638 C C . ALA A 1 88 ? 9.402 -17.329 -2.286 1.00 71.50 88 ALA A C 1
ATOM 640 O O . ALA A 1 88 ? 10.163 -17.818 -3.116 1.00 71.50 88 ALA A O 1
ATOM 641 N N . GLU A 1 89 ? 8.464 -18.063 -1.678 1.00 61.44 89 GLU A N 1
ATOM 642 C CA . GLU A 1 89 ? 8.284 -19.509 -1.905 1.00 61.44 89 GLU A CA 1
ATOM 643 C C . GLU A 1 89 ? 7.692 -19.871 -3.275 1.00 61.44 89 GLU A C 1
ATOM 645 O O . GLU A 1 89 ? 7.761 -21.024 -3.690 1.00 61.44 89 GLU A O 1
ATOM 650 N N . SER A 1 90 ? 7.127 -18.908 -4.008 1.00 54.25 90 SER A N 1
ATOM 651 C CA . SER A 1 90 ? 6.538 -19.142 -5.335 1.00 54.25 90 SER A CA 1
ATOM 652 C C . SER A 1 90 ? 7.442 -18.714 -6.490 1.00 54.25 90 SER A C 1
ATOM 654 O O . SER A 1 90 ? 7.010 -18.761 -7.641 1.00 54.25 90 SER A O 1
ATOM 656 N N . ALA A 1 91 ? 8.687 -18.300 -6.227 1.00 52.62 91 ALA A N 1
ATOM 657 C CA . ALA A 1 91 ? 9.631 -17.993 -7.295 1.00 52.62 91 ALA A CA 1
ATOM 658 C C . ALA A 1 91 ? 9.918 -19.277 -8.099 1.00 52.62 91 ALA A C 1
ATOM 660 O O . ALA A 1 91 ? 10.496 -20.219 -7.550 1.00 52.62 91 ALA A O 1
ATOM 661 N N . PRO A 1 92 ? 9.545 -19.361 -9.392 1.00 48.41 92 PRO A N 1
ATOM 662 C CA . PRO A 1 92 ? 9.862 -20.531 -10.187 1.00 48.41 92 PRO A CA 1
ATOM 663 C C . PRO A 1 92 ? 11.376 -20.557 -10.386 1.00 48.41 92 PRO A C 1
ATOM 665 O O . PRO A 1 92 ? 11.933 -19.820 -11.201 1.00 48.41 92 PRO A O 1
ATOM 668 N N . SER A 1 93 ? 12.065 -21.410 -9.633 1.00 47.66 93 SER A N 1
ATOM 669 C CA . SER A 1 93 ? 13.442 -21.777 -9.931 1.00 47.66 93 SER A CA 1
ATOM 670 C C . SER A 1 93 ? 13.477 -22.430 -11.315 1.00 47.66 93 SER A C 1
ATOM 672 O O . SER A 1 93 ? 13.142 -23.600 -11.465 1.00 47.66 93 SER A O 1
ATOM 674 N N . GLY A 1 94 ? 13.824 -21.656 -12.343 1.00 52.06 94 GLY A N 1
ATOM 675 C CA . GLY A 1 94 ? 14.511 -22.110 -13.557 1.00 52.06 94 GLY A CA 1
ATOM 676 C C . GLY A 1 94 ? 14.052 -23.413 -14.224 1.00 52.06 94 GLY A C 1
ATOM 677 O O . GLY A 1 94 ? 14.898 -24.141 -14.739 1.00 52.06 94 GLY A O 1
ATOM 678 N N . ARG A 1 95 ? 12.755 -23.733 -14.278 1.00 42.59 95 ARG A N 1
ATOM 679 C CA . ARG A 1 95 ? 12.264 -24.842 -15.108 1.00 42.59 95 ARG A CA 1
ATOM 680 C C . ARG A 1 95 ? 11.714 -24.296 -16.420 1.00 42.59 95 ARG A C 1
ATOM 682 O O . ARG A 1 95 ? 10.630 -23.724 -16.454 1.00 42.59 95 ARG A O 1
ATOM 689 N N . LYS A 1 96 ? 12.447 -24.534 -17.518 1.00 50.50 96 LYS A N 1
ATOM 690 C CA . LYS A 1 96 ? 11.854 -24.676 -18.858 1.00 50.50 96 LYS A CA 1
ATOM 691 C C . LYS A 1 96 ? 10.788 -25.774 -18.757 1.00 50.50 96 LYS A C 1
ATOM 693 O O . LYS A 1 96 ? 11.106 -26.954 -18.844 1.00 50.50 96 LYS A O 1
ATOM 698 N N . GLY A 1 97 ? 9.550 -25.389 -18.486 1.00 41.09 97 GLY A N 1
ATOM 699 C CA . GLY A 1 97 ? 8.406 -26.280 -18.382 1.00 41.09 97 GLY A CA 1
ATOM 700 C C . GLY A 1 97 ? 7.312 -25.748 -19.283 1.00 41.09 97 GLY A C 1
ATOM 701 O O . GLY A 1 97 ? 6.849 -24.630 -19.089 1.00 41.09 97 GLY A O 1
ATOM 702 N N . SER A 1 98 ? 6.965 -26.542 -20.290 1.00 48.56 98 SER A N 1
ATOM 703 C CA . SER A 1 98 ? 5.823 -26.353 -21.179 1.00 48.56 98 SER A CA 1
ATOM 704 C C . SER A 1 98 ? 4.601 -25.845 -20.406 1.00 48.56 98 SER A C 1
ATOM 706 O O . SER A 1 98 ? 4.212 -26.457 -19.410 1.00 48.56 98 SER A O 1
ATOM 708 N N . PHE A 1 99 ? 4.018 -24.727 -20.844 1.00 42.00 99 PHE A N 1
ATOM 709 C CA . PHE A 1 99 ? 2.779 -24.185 -20.291 1.00 42.00 99 PHE A CA 1
ATOM 710 C C . PHE A 1 99 ? 1.634 -25.156 -20.611 1.00 42.00 99 PHE A C 1
ATOM 712 O O . PHE A 1 99 ? 0.986 -25.058 -21.649 1.00 42.00 99 PHE A O 1
ATOM 719 N N . GLY A 1 100 ? 1.435 -26.142 -19.737 1.00 41.06 100 GLY A N 1
ATOM 720 C CA . GLY A 1 100 ? 0.287 -27.036 -19.759 1.00 41.06 100 GLY A CA 1
ATOM 721 C C . GLY A 1 100 ? -0.933 -26.329 -19.179 1.00 41.06 100 GLY A C 1
ATOM 722 O O . GLY A 1 100 ? -0.896 -25.844 -18.050 1.00 41.06 100 GLY A O 1
ATOM 723 N N . ASN A 1 101 ? -1.995 -26.269 -19.979 1.00 50.75 101 ASN A N 1
ATOM 724 C CA . ASN A 1 101 ? -3.339 -25.826 -19.623 1.00 50.75 101 ASN A CA 1
ATOM 725 C C . ASN A 1 101 ? -3.784 -26.279 -18.222 1.00 50.75 101 ASN A C 1
ATOM 727 O O . ASN A 1 101 ? -3.872 -27.477 -17.962 1.00 50.75 101 ASN A O 1
ATOM 731 N N . SER A 1 102 ? -4.209 -25.334 -17.382 1.00 50.44 102 SER A N 1
ATOM 732 C CA . SER A 1 102 ? -5.241 -25.599 -16.373 1.00 50.44 102 SER A CA 1
ATOM 733 C C . SER A 1 102 ? -5.963 -24.309 -15.987 1.00 50.44 102 SER A C 1
ATOM 735 O O . SER A 1 102 ? -5.777 -23.750 -14.913 1.00 50.44 102 SER A O 1
ATOM 737 N N . TYR A 1 103 ? -6.790 -23.824 -16.906 1.00 45.66 103 TYR A N 1
ATOM 738 C CA . TYR A 1 103 ? -8.037 -23.164 -16.543 1.00 45.66 103 TYR A CA 1
ATOM 739 C C . TYR A 1 103 ? -9.099 -23.836 -17.409 1.00 45.66 103 TYR A C 1
ATOM 741 O O . TYR A 1 103 ? -9.209 -23.542 -18.597 1.00 45.66 103 TYR A O 1
ATOM 749 N N . MET A 1 104 ? -9.807 -24.823 -16.851 1.00 49.94 104 MET A N 1
ATOM 750 C CA . MET A 1 104 ? -11.032 -25.312 -17.479 1.00 49.94 104 MET A CA 1
ATOM 751 C C . MET A 1 104 ? -12.029 -24.155 -17.475 1.00 49.94 104 MET A C 1
ATOM 753 O O . MET A 1 104 ? -12.536 -23.761 -16.427 1.00 49.94 104 MET A O 1
ATOM 757 N N . ILE A 1 105 ? -12.265 -23.595 -18.655 1.00 55.16 105 ILE A N 1
ATOM 758 C CA . ILE A 1 105 ? -13.417 -22.747 -18.928 1.00 55.16 105 ILE A CA 1
ATOM 759 C C . ILE A 1 105 ? -14.639 -23.681 -18.862 1.00 55.16 105 ILE A C 1
ATOM 761 O O . ILE A 1 105 ? -14.634 -24.696 -19.561 1.00 55.16 105 ILE A O 1
ATOM 765 N N . PRO A 1 106 ? -15.655 -23.414 -18.024 1.00 48.44 106 PRO A N 1
ATOM 766 C CA . PRO A 1 106 ? -16.894 -24.188 -18.041 1.00 48.44 106 PRO A CA 1
ATOM 767 C C . PRO A 1 106 ? -17.531 -24.135 -19.439 1.00 48.44 106 PRO A C 1
ATOM 769 O O . PRO A 1 106 ? -17.616 -23.051 -20.019 1.00 48.44 106 PRO A O 1
ATOM 772 N N . GLU A 1 107 ? -18.022 -25.266 -19.965 1.00 52.94 107 GLU A N 1
ATOM 773 C CA . GLU A 1 107 ? -18.700 -25.338 -21.281 1.00 52.94 107 GLU A CA 1
ATOM 774 C C . GLU A 1 107 ? -19.899 -24.374 -21.414 1.00 52.94 107 GLU A C 1
ATOM 776 O O . GLU A 1 107 ? -20.338 -24.067 -22.517 1.00 52.94 107 GLU A O 1
ATOM 781 N N . SER A 1 108 ? -20.393 -23.821 -20.304 1.00 49.94 108 SER A N 1
ATOM 782 C CA . SER A 1 108 ? -21.494 -22.855 -20.255 1.00 49.94 108 SER A CA 1
ATOM 783 C C . SER A 1 108 ? -21.174 -21.463 -20.831 1.00 49.94 108 SER A C 1
ATOM 785 O O . SER A 1 108 ? -22.078 -20.637 -20.914 1.00 49.94 108 SER A O 1
ATOM 787 N N . LEU A 1 10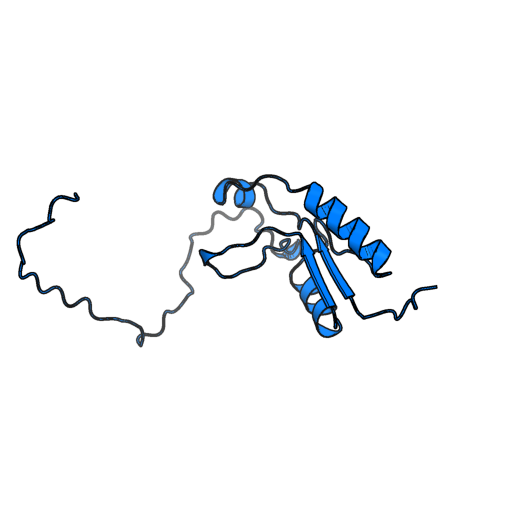9 ? -19.918 -21.168 -21.194 1.00 50.75 109 LEU A N 1
ATOM 788 C CA . LEU A 1 109 ? -19.490 -19.867 -21.743 1.00 50.75 109 LEU A CA 1
ATOM 789 C C . LEU A 1 109 ? -19.115 -19.924 -23.235 1.00 50.75 109 LEU A C 1
ATOM 791 O O . LEU A 1 109 ? -18.419 -19.038 -23.728 1.00 50.75 109 LEU A O 1
ATOM 795 N N . HIS A 1 110 ? -19.558 -20.945 -23.973 1.00 48.41 110 HIS A N 1
ATOM 796 C CA . HIS A 1 110 ? -19.407 -20.977 -25.429 1.00 48.41 110 HIS A CA 1
ATOM 797 C C . HIS A 1 110 ? -20.456 -20.081 -26.102 1.00 48.41 110 HIS A C 1
ATOM 799 O O . HIS A 1 110 ? -21.419 -20.579 -26.677 1.00 48.41 110 HIS A O 1
ATOM 805 N N . MET A 1 111 ? -20.301 -18.754 -26.040 1.00 51.66 111 MET A N 1
ATOM 806 C CA . MET A 1 111 ? -21.080 -17.895 -26.937 1.00 51.66 111 MET A CA 1
ATOM 807 C C . MET A 1 111 ? -20.805 -18.346 -28.375 1.00 51.66 111 MET A C 1
ATOM 809 O O . MET A 1 111 ? -19.679 -18.242 -28.856 1.00 51.66 111 MET A O 1
ATOM 813 N N . GLN A 1 112 ? -21.825 -18.936 -28.999 1.00 48.97 112 GLN A N 1
ATOM 814 C CA . GLN A 1 112 ? -21.808 -19.317 -30.400 1.00 48.97 112 GLN A CA 1
ATOM 815 C C . GLN A 1 112 ? -21.635 -18.027 -31.194 1.00 48.97 112 GLN A C 1
ATOM 817 O O . GLN A 1 112 ? -22.501 -17.154 -31.167 1.00 48.97 112 GLN A O 1
ATOM 822 N N . ASP A 1 113 ? -20.475 -17.897 -31.827 1.00 52.72 113 ASP A N 1
ATOM 823 C CA . ASP A 1 113 ? -20.187 -16.843 -32.788 1.00 52.72 113 ASP A CA 1
ATOM 824 C C . ASP A 1 113 ? -21.065 -17.127 -34.015 1.00 52.72 113 ASP A C 1
ATOM 826 O O . ASP A 1 113 ? -20.738 -17.953 -34.870 1.00 52.72 113 ASP A O 1
ATOM 830 N N . ASP A 1 114 ? -22.266 -16.546 -34.018 1.00 50.84 114 ASP A N 1
ATOM 831 C CA . ASP A 1 114 ? -23.181 -16.601 -35.151 1.00 50.84 114 ASP A CA 1
ATOM 832 C C . ASP A 1 114 ? -22.634 -15.655 -36.225 1.00 50.84 114 ASP A C 1
ATOM 834 O O . ASP A 1 114 ? -22.944 -14.463 -36.295 1.00 50.84 114 ASP A O 1
ATOM 838 N N . ALA A 1 115 ? -21.707 -16.192 -37.014 1.00 57.19 115 ALA A N 1
ATOM 839 C CA . ALA A 1 115 ? -21.194 -15.557 -38.209 1.00 57.19 115 ALA A CA 1
ATOM 840 C C . ALA A 1 115 ? -22.304 -15.519 -39.271 1.00 57.19 115 ALA A C 1
ATOM 842 O O . ALA A 1 115 ? -22.402 -16.401 -40.123 1.00 57.19 115 ALA A O 1
ATOM 843 N N . SER A 1 116 ? -23.124 -14.468 -39.239 1.00 57.25 116 SER A N 1
ATOM 844 C CA . SER A 1 116 ? -24.001 -14.094 -40.348 1.00 57.25 116 SER A CA 1
ATOM 845 C C . SER A 1 116 ? -23.676 -12.678 -40.814 1.00 57.25 116 SER A C 1
ATOM 847 O O . SER A 1 116 ? -24.185 -11.685 -40.299 1.00 57.25 116 SER A O 1
ATOM 849 N N . ASP A 1 117 ? -22.821 -12.624 -41.829 1.00 60.22 117 ASP A N 1
ATOM 850 C CA . ASP A 1 117 ? -22.539 -11.469 -42.673 1.00 60.22 117 ASP A CA 1
ATOM 851 C C . ASP A 1 117 ? -23.805 -11.056 -43.449 1.00 60.22 117 ASP A C 1
ATOM 853 O O . ASP A 1 117 ? -24.309 -11.817 -44.277 1.00 60.22 117 ASP A O 1
ATOM 857 N N . VAL A 1 118 ? -24.339 -9.859 -43.188 1.00 60.00 118 VAL A N 1
ATOM 858 C CA . VAL A 1 118 ? -25.187 -9.147 -44.154 1.00 60.00 118 VAL A CA 1
ATOM 859 C C . VAL A 1 118 ? -25.068 -7.637 -43.927 1.00 60.00 118 VAL A C 1
ATOM 861 O O . VAL A 1 118 ? -25.347 -7.112 -42.851 1.00 60.00 118 VAL A O 1
ATOM 864 N N . GLY A 1 119 ? -24.549 -6.953 -44.945 1.00 54.31 119 GLY A N 1
ATOM 865 C CA . GLY A 1 119 ? -24.044 -5.588 -44.855 1.00 54.31 119 GLY A CA 1
ATOM 866 C C . GLY A 1 119 ? -25.069 -4.498 -44.539 1.00 54.31 119 GLY A C 1
ATOM 867 O O . GLY A 1 119 ? -26.258 -4.606 -44.829 1.00 54.31 119 GLY A O 1
ATOM 868 N N . SER A 1 120 ? -24.552 -3.371 -44.051 1.00 58.69 120 SER A N 1
ATOM 869 C CA . SER A 1 120 ? -25.191 -2.074 -44.245 1.00 58.69 120 SER A CA 1
ATOM 870 C C . SER A 1 120 ? -24.127 -1.028 -44.535 1.00 58.69 120 SER A C 1
ATOM 872 O O . SER A 1 120 ? -23.207 -0.790 -43.755 1.00 58.69 120 SER A O 1
ATOM 874 N N . ILE A 1 121 ? -24.259 -0.452 -45.720 1.00 56.50 121 ILE A N 1
ATOM 875 C CA . ILE A 1 121 ? -23.426 0.600 -46.278 1.00 56.50 121 ILE A CA 1
ATOM 876 C C . ILE A 1 121 ? -23.696 1.920 -45.535 1.00 56.50 121 ILE A C 1
ATOM 878 O O . ILE A 1 121 ? -24.820 2.126 -45.093 1.00 56.50 121 ILE A O 1
ATOM 882 N N . SER A 1 122 ? -22.668 2.776 -45.480 1.00 50.50 122 SER A N 1
ATOM 883 C CA . SER A 1 122 ? -22.661 4.256 -45.439 1.00 50.50 122 SER A CA 1
ATOM 884 C C . SER A 1 122 ? -23.676 5.005 -44.554 1.00 50.50 122 SER A C 1
ATOM 886 O O . SER A 1 122 ? -24.879 4.869 -44.724 1.00 50.50 122 SER A O 1
ATOM 888 N N . ASP A 1 123 ? -23.200 5.912 -43.693 1.00 52.06 123 ASP A N 1
ATOM 889 C CA . ASP A 1 123 ? -23.075 7.349 -44.027 1.00 52.06 123 ASP A CA 1
ATOM 890 C C . ASP A 1 123 ? -22.714 8.153 -42.759 1.00 52.06 123 ASP A C 1
ATOM 892 O O . ASP A 1 123 ? -23.462 8.162 -41.782 1.00 52.06 123 ASP A O 1
ATOM 896 N N . CYS A 1 124 ? -21.563 8.832 -42.748 1.00 59.41 124 CYS A N 1
ATOM 897 C CA . CYS A 1 124 ? -21.250 9.821 -41.710 1.00 59.41 124 CYS A CA 1
ATOM 898 C C . CYS A 1 124 ? -21.718 11.205 -42.185 1.00 59.41 124 CYS A C 1
ATOM 900 O O . CYS A 1 124 ? -21.265 11.639 -43.247 1.00 59.41 124 CYS A O 1
ATOM 902 N N . PRO A 1 125 ? -22.540 11.947 -41.419 1.00 60.59 125 PRO A N 1
ATOM 903 C CA . PRO A 1 125 ? -22.854 13.330 -41.760 1.00 60.59 125 PRO A CA 1
ATOM 904 C C . PRO A 1 125 ? -21.638 14.242 -41.499 1.00 60.59 125 PRO A C 1
ATOM 906 O O . PRO A 1 125 ? -20.893 14.003 -40.541 1.00 60.59 125 PRO A O 1
ATOM 909 N N . PRO A 1 126 ? -21.414 15.302 -42.299 1.00 60.91 126 PRO A N 1
ATOM 910 C CA . PRO A 1 126 ? -20.378 16.281 -41.996 1.00 60.91 126 PRO A CA 1
ATOM 911 C C . PRO A 1 126 ? -20.814 17.172 -40.822 1.00 60.91 126 PRO A C 1
ATOM 913 O O . PRO A 1 126 ? -21.986 17.532 -40.699 1.00 60.91 126 PRO A O 1
ATOM 916 N N . LEU A 1 127 ? -19.859 17.513 -39.955 1.00 58.91 127 LEU A N 1
ATOM 917 C CA . LEU A 1 127 ? -20.074 18.400 -38.809 1.00 58.91 127 LEU A CA 1
ATOM 918 C C . LEU A 1 127 ? -20.107 19.882 -39.244 1.00 58.91 127 LEU A C 1
ATOM 920 O O . LEU A 1 127 ? -19.431 20.226 -40.218 1.00 58.91 127 LEU A O 1
ATOM 924 N N . PRO A 1 128 ? -20.883 20.733 -38.542 1.00 61.16 128 PRO A N 1
ATOM 925 C CA . PRO A 1 128 ? -20.979 22.172 -38.797 1.00 61.16 128 PRO A CA 1
ATOM 926 C C . PRO A 1 128 ? -19.729 22.961 -38.383 1.00 61.16 128 PRO A C 1
ATOM 928 O O . PRO A 1 128 ? -18.985 22.492 -37.489 1.00 61.16 128 PRO A O 1
#

Secondary structure (DSSP, 8-state):
--------EEEEEEE---HHHHHHTTPPP-HHHHHHHHHHHHHHTS-EEEETT-BHHHHHHHHTT-SEEEEES-EETTTTEE--BPPGGG---S------------GGG--------------PPPP-

Radius of gyration: 22.87 Å; chains: 1; bounding box: 40×49×68 Å

pLDDT: mean 79.1, std 21.17, range [36.69, 98.38]

Organism: Micrurus surinamensis (NCBI:txid129470)

InterPro domains:
  IPR024983 CHAT domain [PF12770] (8-87)

Sequence (128 aa):
AYGNSSSTAAVIGNPKLPSSVMDRWLWGPMPSAEEEAYAVSELLGCQALVGSAATKETVMSALAQAECVHFATHISWKLAALVLAPNAESAPSGRKGSFGNSYMIPESLHMQDDASDVGSISDCPPLP